Protein AF-A0A166TS32-F1 (afdb_monomer_lite)

pLDDT: mean 91.98, std 7.75, range [44.84, 98.06]

Foldseek 3Di:
DVVLVVCVVVVLLLCLLVVLLVCLQPDDLCCQQFADQDPVRDGDHHDPLSSQLSVQLNVLLLVLLCVALVVLLVPLVLAFPPFPCSPQQNVLSPVCCVVADDPDHGRPLQPQDDCVSCVRGDPRSSVSSNVRNVGSNVVCVQCSQVSSVHDGSVVSCVSVVVVD

Sequence (164 aa):
MQLAHLARKEGLLSVLPYVLYRCIQDYSATTLLNGILTPDGTVRRLAPEDQLACLEGYRCLVKVQADTALTWLYDADTLSDMCIQPNICNQLRHKLLKVNLISKPAVSGLEAWNARHADGLCAPCTQNALWDHDAGREALWEILPELIDLPSWSELEKEREESD

Structure (mmCIF, N/CA/C/O backbone):
data_AF-A0A166TS32-F1
#
_entry.id   AF-A0A166TS32-F1
#
loop_
_atom_site.group_PDB
_atom_site.id
_atom_site.type_symbol
_atom_site.label_atom_id
_atom_site.label_alt_id
_atom_site.label_comp_id
_atom_site.label_asym_id
_atom_site.label_entity_id
_atom_site.label_seq_id
_atom_site.pdbx_PDB_ins_code
_atom_site.Cartn_x
_atom_site.Cartn_y
_atom_site.Cartn_z
_atom_site.occupancy
_atom_site.B_iso_or_equiv
_atom_site.auth_seq_id
_atom_site.auth_comp_id
_atom_site.auth_asym_id
_atom_site.auth_atom_id
_atom_site.pdbx_PDB_model_num
ATOM 1 N N . MET A 1 1 ? -5.719 7.265 12.212 1.00 88.81 1 MET A N 1
ATOM 2 C CA . MET A 1 1 ? -6.289 6.760 13.490 1.00 88.81 1 MET A CA 1
ATOM 3 C C . MET A 1 1 ? -7.722 7.218 13.768 1.00 88.81 1 MET A C 1
ATOM 5 O O . MET A 1 1 ? -8.538 6.374 14.100 1.00 88.81 1 MET A O 1
ATOM 9 N N . GLN A 1 2 ? -8.080 8.506 13.639 1.00 90.69 2 GLN A N 1
ATOM 10 C CA . GLN A 1 2 ? -9.453 8.963 13.943 1.00 90.69 2 GLN A CA 1
ATOM 11 C C . GLN A 1 2 ? -10.536 8.283 13.089 1.00 90.69 2 GLN A C 1
ATOM 13 O O . GLN A 1 2 ? -11.579 7.920 13.622 1.00 90.69 2 GLN A O 1
ATOM 18 N N . LEU A 1 3 ? -10.279 8.080 11.794 1.00 93.69 3 LEU A N 1
ATOM 19 C CA . LEU A 1 3 ? -11.213 7.375 10.913 1.00 93.69 3 LEU A CA 1
ATOM 20 C C . LEU A 1 3 ? -11.435 5.918 11.342 1.00 93.69 3 LEU A C 1
ATOM 22 O O . LEU A 1 3 ? -12.560 5.452 11.259 1.00 93.69 3 LEU A O 1
ATOM 26 N N . ALA A 1 4 ? -10.410 5.234 11.869 1.00 95.12 4 ALA A N 1
ATOM 27 C CA . ALA A 1 4 ? -10.541 3.852 12.344 1.00 95.12 4 ALA A CA 1
ATOM 28 C C . ALA A 1 4 ? -11.489 3.780 13.549 1.00 95.12 4 ALA A C 1
ATOM 30 O O . ALA A 1 4 ? -12.389 2.949 13.596 1.00 95.12 4 ALA A O 1
ATOM 31 N N . HIS A 1 5 ? -11.351 4.727 14.483 1.00 92.75 5 HIS A N 1
ATOM 32 C CA . HIS A 1 5 ? -12.277 4.847 15.607 1.00 92.75 5 HIS A CA 1
ATOM 33 C C . HIS A 1 5 ? -13.710 5.108 15.174 1.00 92.75 5 HIS A C 1
ATOM 35 O O . HIS A 1 5 ? -14.625 4.506 15.726 1.00 92.75 5 HIS A O 1
ATOM 41 N N . LEU A 1 6 ? -13.902 6.031 14.230 1.00 93.94 6 LEU A N 1
ATOM 42 C CA . LEU A 1 6 ? -15.233 6.355 13.740 1.00 93.94 6 LEU A CA 1
ATOM 43 C C . LEU A 1 6 ? -15.851 5.140 13.043 1.00 93.94 6 LEU A C 1
ATOM 45 O O . LEU A 1 6 ? -16.970 4.776 13.366 1.00 93.94 6 LEU A O 1
ATOM 49 N N . ALA A 1 7 ? -15.092 4.467 12.180 1.00 94.56 7 ALA A N 1
ATOM 50 C CA . ALA A 1 7 ? -15.522 3.255 11.496 1.00 94.56 7 ALA A CA 1
ATOM 51 C C . ALA A 1 7 ? -15.983 2.166 12.478 1.00 94.56 7 ALA A C 1
ATOM 53 O O . ALA A 1 7 ? -17.102 1.678 12.370 1.00 94.56 7 ALA A O 1
ATOM 54 N N . ARG A 1 8 ? -15.179 1.858 13.506 1.00 93.44 8 ARG A N 1
ATOM 55 C CA . ARG A 1 8 ? -15.558 0.898 14.558 1.00 93.44 8 ARG A CA 1
ATOM 56 C C . ARG A 1 8 ? -16.798 1.339 15.339 1.00 93.44 8 ARG A C 1
ATOM 58 O O . ARG A 1 8 ? -17.661 0.520 15.623 1.00 93.44 8 ARG A O 1
ATOM 65 N N . LYS A 1 9 ? -16.884 2.622 15.701 1.00 93.31 9 LYS A N 1
ATOM 66 C CA . LYS A 1 9 ? -17.986 3.165 16.508 1.00 93.31 9 LYS A CA 1
ATOM 67 C C . LYS A 1 9 ? -19.321 3.156 15.763 1.00 93.31 9 LYS A C 1
ATOM 69 O O . LYS A 1 9 ? -20.345 2.901 16.383 1.00 93.31 9 LYS A O 1
ATOM 74 N N . GLU A 1 10 ? -19.295 3.470 14.475 1.00 93.31 10 GLU A N 1
ATOM 75 C CA . GLU A 1 10 ? -20.489 3.572 13.633 1.00 93.31 10 GLU A CA 1
ATOM 76 C C . GLU A 1 10 ? -20.819 2.250 12.918 1.00 93.31 10 GLU A C 1
ATOM 78 O O . GLU A 1 10 ? -21.767 2.206 12.145 1.00 93.31 10 GLU A O 1
ATOM 83 N N . GLY A 1 11 ? -20.047 1.180 13.151 1.00 91.31 11 GLY A N 1
ATOM 84 C CA . GLY A 1 11 ? -20.255 -0.110 12.486 1.00 91.31 11 GLY A CA 1
ATOM 85 C C . GLY A 1 11 ? -19.954 -0.092 10.985 1.00 91.31 11 GLY A C 1
ATOM 86 O O . GLY A 1 11 ? -20.503 -0.903 10.261 1.00 91.31 11 GLY A O 1
ATOM 87 N N . LEU A 1 12 ? -19.097 0.826 10.520 1.00 94.19 12 LEU A N 1
ATOM 88 C CA . LEU A 1 12 ? -18.634 0.921 9.130 1.00 94.19 12 LEU A CA 1
ATOM 89 C C . LEU A 1 12 ? -17.310 0.158 8.959 1.00 94.19 12 LEU A C 1
ATOM 91 O O . LEU A 1 12 ? -16.258 0.732 8.675 1.00 94.19 12 LEU A O 1
ATOM 95 N N . LEU A 1 13 ? -17.324 -1.140 9.219 1.00 94.69 13 LEU A N 1
ATOM 96 C CA . LEU A 1 13 ? -16.177 -2.035 9.137 1.00 94.69 13 LEU A CA 1
ATOM 97 C C . LEU A 1 13 ? -15.620 -2.162 7.712 1.00 94.69 13 LEU A C 1
ATOM 99 O O . LEU A 1 13 ? -14.407 -2.313 7.566 1.00 94.69 13 LEU A O 1
ATOM 103 N N . SER A 1 14 ? -16.436 -2.007 6.663 1.00 95.88 14 SER A N 1
ATOM 104 C CA . SER A 1 14 ? -15.985 -2.068 5.259 1.00 95.88 14 SER A CA 1
ATOM 105 C C . SER A 1 14 ? -14.948 -1.005 4.882 1.00 95.88 14 SER A C 1
ATOM 107 O O . SER A 1 14 ? -14.205 -1.186 3.921 1.00 95.88 14 SER A O 1
ATOM 109 N N . VAL A 1 15 ? -14.825 0.093 5.641 1.00 96.19 15 VAL A N 1
ATOM 110 C CA . VAL A 1 15 ? -13.774 1.099 5.394 1.00 96.19 15 VAL A CA 1
ATOM 111 C C . VAL A 1 15 ? -12.466 0.808 6.138 1.00 96.19 15 VAL A C 1
ATOM 113 O O . VAL A 1 15 ? -11.438 1.422 5.835 1.00 96.19 15 VAL A O 1
ATOM 116 N N . LEU A 1 16 ? -12.473 -0.113 7.108 1.00 96.81 16 LEU A N 1
ATOM 117 C CA . LEU A 1 16 ? -11.302 -0.411 7.934 1.00 96.81 16 LEU A CA 1
ATOM 118 C C . LEU A 1 16 ? -10.097 -0.921 7.142 1.00 96.81 16 LEU A C 1
ATOM 120 O O . LEU A 1 16 ? -9.010 -0.424 7.443 1.00 96.81 16 LEU A O 1
ATOM 124 N N . PRO A 1 17 ? -10.227 -1.804 6.127 1.00 97.75 17 PRO A N 1
ATOM 125 C CA . PRO A 1 17 ? -9.071 -2.292 5.378 1.00 97.75 17 PRO A CA 1
ATOM 126 C C . PRO A 1 17 ? -8.179 -1.160 4.857 1.00 97.75 17 PRO A C 1
ATOM 128 O O . PRO A 1 17 ? -6.984 -1.096 5.151 1.00 97.75 17 PRO A O 1
ATOM 131 N N . TYR A 1 18 ? -8.783 -0.183 4.179 1.00 97.31 18 TYR A N 1
ATOM 132 C CA . TYR A 1 18 ? -8.049 0.965 3.656 1.00 97.31 18 TYR A CA 1
ATOM 133 C C . TYR A 1 18 ? -7.568 1.917 4.759 1.00 97.31 18 TYR A C 1
ATOM 135 O O . TYR A 1 18 ? -6.448 2.423 4.712 1.00 97.31 18 TYR A O 1
ATOM 143 N N . VAL A 1 19 ? -8.383 2.171 5.786 1.00 97.38 19 VAL A N 1
ATOM 144 C CA . VAL A 1 19 ? -8.000 3.084 6.873 1.00 97.38 19 VAL A CA 1
ATOM 145 C C . VAL A 1 19 ? -6.813 2.544 7.678 1.00 97.38 19 VAL A C 1
ATOM 147 O O . VAL A 1 19 ? -5.924 3.318 8.052 1.00 97.38 19 VAL A O 1
ATOM 150 N N . LEU A 1 20 ? -6.779 1.240 7.948 1.00 97.81 20 LEU A N 1
ATOM 151 C CA . LEU A 1 20 ? -5.664 0.589 8.630 1.00 97.81 20 LEU A CA 1
ATOM 152 C C . LEU A 1 20 ? -4.436 0.512 7.720 1.00 97.81 20 LEU A C 1
ATOM 154 O O . LEU A 1 20 ? -3.348 0.844 8.184 1.00 97.81 20 LEU A O 1
ATOM 158 N N . TYR A 1 21 ? -4.603 0.236 6.420 1.00 97.94 21 TYR A N 1
ATOM 159 C CA . TYR A 1 21 ? -3.526 0.370 5.431 1.00 97.94 21 TYR A CA 1
ATOM 160 C C . TYR A 1 21 ? -2.852 1.750 5.501 1.00 97.94 21 TYR A C 1
ATOM 162 O O . TYR A 1 21 ? -1.633 1.837 5.653 1.00 97.94 21 TYR A O 1
ATOM 170 N N . ARG A 1 22 ? -3.631 2.842 5.511 1.00 97.06 22 ARG A N 1
ATOM 171 C CA . ARG A 1 22 ? -3.089 4.203 5.682 1.00 97.06 22 ARG A CA 1
ATOM 172 C C . ARG A 1 22 ? -2.369 4.380 7.018 1.00 97.06 22 ARG A C 1
ATOM 174 O O . ARG A 1 22 ? -1.323 5.017 7.074 1.00 97.06 22 ARG A O 1
ATOM 181 N N . CYS A 1 23 ? -2.889 3.800 8.101 1.00 96.56 23 CYS A N 1
ATOM 182 C CA . CYS A 1 23 ? -2.214 3.866 9.398 1.00 96.56 23 CYS A CA 1
ATOM 183 C C . CYS A 1 23 ? -0.843 3.171 9.371 1.00 96.56 23 CYS A C 1
ATOM 185 O O . CYS A 1 23 ? 0.099 3.693 9.963 1.00 96.56 23 CYS A O 1
ATOM 187 N N . ILE A 1 24 ? -0.721 2.044 8.666 1.00 96.25 24 ILE A N 1
ATOM 188 C CA . ILE A 1 24 ? 0.548 1.331 8.470 1.00 96.25 24 ILE A CA 1
ATOM 189 C C . ILE A 1 24 ? 1.552 2.188 7.684 1.00 96.25 24 ILE A C 1
ATOM 191 O O . ILE A 1 24 ? 2.740 2.186 7.998 1.00 96.25 24 ILE A O 1
ATOM 195 N N . GLN A 1 25 ? 1.088 2.932 6.677 1.00 94.19 25 GLN A N 1
ATOM 196 C CA . GLN A 1 25 ? 1.941 3.825 5.886 1.00 94.19 25 GLN A CA 1
ATOM 197 C C . GLN A 1 25 ? 2.415 5.050 6.676 1.00 94.19 25 GLN A C 1
ATOM 199 O O . GLN A 1 25 ? 3.583 5.432 6.597 1.00 94.19 25 GLN A O 1
ATOM 204 N N . ASP A 1 26 ? 1.501 5.674 7.419 1.00 93.69 26 ASP A N 1
ATOM 205 C CA . ASP A 1 26 ? 1.706 7.016 7.964 1.00 93.69 26 ASP A CA 1
ATOM 206 C C . ASP A 1 26 ? 2.339 7.008 9.369 1.00 93.69 26 ASP A C 1
ATOM 208 O O . ASP A 1 26 ? 2.873 8.028 9.817 1.00 93.69 26 ASP A O 1
ATOM 212 N N . TYR A 1 27 ? 2.294 5.881 10.092 1.00 94.06 27 TYR A N 1
ATOM 213 C CA . TYR A 1 27 ? 2.703 5.814 11.496 1.00 94.06 27 TYR A CA 1
ATOM 214 C C . TYR A 1 27 ? 3.763 4.747 11.779 1.00 94.06 27 TYR A C 1
ATOM 216 O O . TYR A 1 27 ? 3.719 3.624 11.292 1.00 94.06 27 TYR A O 1
ATOM 224 N N . SER A 1 28 ? 4.705 5.087 12.664 1.00 93.38 28 SER A N 1
ATOM 225 C CA . SER A 1 28 ? 5.664 4.117 13.206 1.00 93.38 28 SER A CA 1
ATOM 226 C C . SER A 1 28 ? 4.983 3.116 14.146 1.00 93.38 28 SER A C 1
ATOM 228 O O . SER A 1 28 ? 3.968 3.445 14.759 1.00 93.38 28 SER A O 1
ATOM 230 N N . ALA A 1 29 ? 5.595 1.948 14.371 1.00 93.81 29 ALA A N 1
ATOM 231 C CA . ALA A 1 29 ? 5.126 0.981 15.373 1.00 93.81 29 ALA A CA 1
ATOM 232 C C . ALA A 1 29 ? 4.932 1.618 16.763 1.00 93.81 29 ALA A C 1
ATOM 234 O O . ALA A 1 29 ? 3.916 1.404 17.420 1.00 93.81 29 ALA A O 1
ATOM 235 N N . THR A 1 30 ? 5.864 2.480 17.182 1.00 95.19 30 THR A N 1
ATOM 236 C CA . THR A 1 30 ? 5.764 3.233 18.439 1.00 95.19 30 THR A CA 1
ATOM 237 C C . THR A 1 30 ? 4.537 4.140 18.462 1.00 95.19 30 THR A C 1
ATOM 239 O O . THR A 1 30 ? 3.851 4.217 19.477 1.00 95.19 30 THR A O 1
ATOM 242 N N . THR A 1 31 ? 4.242 4.823 17.354 1.00 95.69 31 THR A N 1
ATOM 243 C CA . THR A 1 31 ? 3.062 5.687 17.230 1.00 95.69 31 THR A CA 1
ATOM 244 C C . THR A 1 31 ? 1.774 4.867 17.218 1.00 95.69 31 THR A C 1
ATOM 246 O O . THR A 1 31 ? 0.833 5.233 17.913 1.00 95.69 31 THR A O 1
ATOM 249 N N . LEU A 1 32 ? 1.737 3.744 16.492 1.00 95.69 32 LEU A N 1
ATOM 250 C CA . LEU A 1 32 ? 0.596 2.822 16.454 1.00 95.69 32 LEU A CA 1
ATOM 251 C C . LEU A 1 32 ? 0.234 2.312 17.858 1.00 95.69 32 LEU A C 1
ATOM 253 O O . LEU A 1 32 ? -0.940 2.325 18.228 1.00 95.69 32 LEU A O 1
ATOM 257 N N . LEU A 1 33 ? 1.242 1.948 18.659 1.00 94.94 33 LEU A N 1
ATOM 258 C CA . LEU A 1 33 ? 1.073 1.430 20.020 1.00 94.94 33 LEU A CA 1
ATOM 259 C C . LEU A 1 33 ? 0.736 2.518 21.049 1.00 94.94 33 LEU A C 1
ATOM 261 O O . LEU A 1 33 ? -0.190 2.366 21.848 1.00 94.94 33 LEU A O 1
ATOM 265 N N . ASN A 1 34 ? 1.477 3.628 21.043 1.00 95.06 34 ASN A N 1
ATOM 266 C CA . ASN A 1 34 ? 1.349 4.658 22.078 1.00 95.06 34 ASN A CA 1
ATOM 267 C C . ASN A 1 34 ? 0.237 5.672 21.788 1.00 95.06 34 ASN A C 1
ATOM 269 O O . ASN A 1 34 ? -0.268 6.302 22.723 1.00 95.06 34 ASN A O 1
ATOM 273 N N . GLY A 1 35 ? -0.170 5.793 20.525 1.00 94.25 35 GLY A N 1
ATOM 274 C CA . GLY A 1 35 ? -1.146 6.763 20.051 1.00 94.25 35 GLY A CA 1
ATOM 275 C C . GLY A 1 35 ? -0.550 8.128 19.728 1.00 94.25 35 GLY A C 1
ATOM 276 O O . GLY A 1 35 ? 0.665 8.335 19.720 1.00 94.25 35 GLY A O 1
ATOM 277 N N . ILE A 1 36 ? -1.446 9.073 19.455 1.00 93.75 36 ILE A N 1
ATOM 278 C CA . ILE A 1 36 ? -1.130 10.451 19.074 1.00 93.75 36 ILE A CA 1
ATOM 279 C C . ILE A 1 36 ? -1.771 11.394 20.092 1.00 93.75 36 ILE A C 1
ATOM 281 O O . ILE A 1 36 ? -2.953 11.251 20.410 1.00 93.75 36 ILE A O 1
ATOM 285 N N . LEU A 1 37 ? -0.993 12.356 20.596 1.00 93.81 37 LEU A N 1
ATOM 286 C CA . LEU A 1 37 ? -1.501 13.434 21.443 1.00 93.81 37 LEU A CA 1
ATOM 287 C C . LEU A 1 37 ? -2.357 14.381 20.596 1.00 93.81 37 LEU A C 1
ATOM 289 O O . LEU A 1 37 ? -1.880 14.926 19.599 1.00 93.81 37 LEU A O 1
ATOM 293 N N . THR A 1 38 ? -3.614 14.575 20.978 1.00 89.75 38 THR A N 1
ATOM 294 C CA . THR A 1 38 ? -4.536 15.478 20.287 1.00 89.75 38 THR A CA 1
ATOM 295 C C . THR A 1 38 ? -4.520 16.888 20.886 1.00 89.75 38 THR A C 1
ATOM 297 O O . THR A 1 38 ? -4.044 17.077 22.007 1.00 89.75 38 THR A O 1
ATOM 300 N N . PRO A 1 39 ? -5.033 17.908 20.163 1.00 92.38 39 PRO A N 1
ATOM 301 C CA . PRO A 1 39 ? -5.028 19.298 20.640 1.00 92.38 39 PRO A CA 1
ATOM 302 C C . PRO A 1 39 ? -5.774 19.530 21.962 1.00 92.38 39 PRO A C 1
ATOM 304 O O . PRO A 1 39 ? -5.491 20.495 22.662 1.00 92.38 39 PRO A O 1
ATOM 307 N N . ASP A 1 40 ? -6.710 18.645 22.311 1.00 92.88 40 ASP A N 1
ATOM 308 C CA . ASP A 1 40 ? -7.448 18.643 23.582 1.00 92.88 40 ASP A CA 1
ATOM 309 C C . ASP A 1 40 ? -6.650 18.039 24.759 1.00 92.88 40 ASP A C 1
ATOM 311 O O . ASP A 1 40 ? -7.168 17.932 25.868 1.00 92.88 40 ASP A O 1
ATOM 315 N N . GLY A 1 41 ? -5.396 17.636 24.532 1.00 92.38 41 GLY A N 1
ATOM 316 C CA . GLY A 1 41 ? -4.521 17.033 25.536 1.00 92.38 41 GLY A CA 1
ATOM 317 C C . GLY A 1 41 ? -4.770 15.543 25.784 1.00 92.38 41 GLY A C 1
ATOM 318 O O . GLY A 1 41 ? -4.094 14.953 26.627 1.00 92.38 41 GLY A O 1
ATOM 319 N N . THR A 1 42 ? -5.704 14.914 25.067 1.00 93.25 42 THR A N 1
ATOM 320 C CA . THR A 1 42 ? -5.957 13.471 25.182 1.00 93.25 42 THR A CA 1
ATOM 321 C C . THR A 1 42 ? -5.036 12.662 24.265 1.00 93.25 42 THR A C 1
ATOM 323 O O . THR A 1 42 ? -4.467 13.178 23.304 1.00 93.25 42 THR A O 1
ATOM 326 N N . VAL A 1 43 ? -4.832 11.377 24.572 1.00 93.81 43 VAL A N 1
ATOM 327 C CA . VAL A 1 43 ? -4.055 10.466 23.717 1.00 93.81 43 VAL A CA 1
ATOM 328 C C . VAL A 1 43 ? -5.016 9.544 22.990 1.00 93.81 43 VAL A C 1
ATOM 330 O O . VAL A 1 43 ? -5.768 8.801 23.618 1.00 93.81 43 VAL A O 1
ATOM 333 N N . ARG A 1 44 ? -4.969 9.572 21.658 1.00 91.75 44 ARG A N 1
ATOM 334 C CA . ARG A 1 44 ? -5.841 8.775 20.797 1.00 91.75 44 ARG A CA 1
ATOM 335 C C . ARG A 1 44 ? -5.072 7.569 20.256 1.00 91.75 44 ARG A C 1
ATOM 337 O O . ARG A 1 44 ? -4.022 7.745 19.640 1.00 91.75 44 ARG A O 1
ATOM 344 N N . ARG A 1 45 ? -5.571 6.358 20.511 1.00 94.88 45 ARG A N 1
ATOM 345 C CA . ARG A 1 45 ? -4.915 5.076 20.188 1.00 94.88 45 ARG A CA 1
ATOM 346 C C . ARG A 1 45 ? -5.869 4.186 19.426 1.00 94.88 45 ARG A C 1
ATOM 348 O O . ARG A 1 45 ? -6.994 4.064 19.877 1.00 94.88 45 ARG A O 1
ATOM 355 N N . LEU A 1 46 ? -5.399 3.517 18.376 1.00 95.50 46 LEU A N 1
ATOM 356 C CA . LEU A 1 46 ? -6.160 2.439 17.735 1.00 95.50 46 LEU A CA 1
ATOM 357 C C . LEU A 1 46 ? -6.643 1.409 18.770 1.00 95.50 46 LEU A C 1
ATOM 359 O O . LEU A 1 46 ? -6.013 1.235 19.817 1.00 95.50 46 LEU A O 1
ATOM 363 N N . ALA A 1 47 ? -7.754 0.735 18.467 1.00 94.56 47 ALA A N 1
ATOM 364 C CA . ALA A 1 47 ? -8.204 -0.394 19.271 1.00 94.56 47 ALA A CA 1
ATOM 365 C C . ALA A 1 47 ? -7.106 -1.483 19.303 1.00 94.56 47 ALA A C 1
ATOM 367 O O . ALA A 1 47 ? -6.359 -1.591 18.326 1.00 94.56 47 ALA A O 1
ATOM 368 N N . PRO A 1 48 ? -6.948 -2.256 20.393 1.00 95.25 48 PRO A N 1
ATOM 369 C CA . PRO A 1 48 ? -5.888 -3.264 20.497 1.00 95.25 48 PRO A CA 1
ATOM 370 C C . PRO A 1 48 ? -5.822 -4.236 19.307 1.00 95.25 48 PRO A C 1
ATOM 372 O O . PRO A 1 48 ? -4.736 -4.541 18.820 1.00 95.25 48 PRO A O 1
ATOM 375 N N . GLU A 1 49 ? -6.975 -4.665 18.802 1.00 95.25 49 GLU A N 1
ATOM 376 C CA . GLU A 1 49 ? -7.119 -5.497 17.608 1.00 95.25 49 GLU A CA 1
ATOM 377 C C . GLU A 1 49 ? -6.591 -4.799 16.345 1.00 95.25 49 GLU A C 1
ATOM 379 O O . GLU A 1 49 ? -5.820 -5.383 15.590 1.00 95.25 49 GLU A O 1
ATOM 384 N N . ASP A 1 50 ? -6.893 -3.511 16.164 1.00 96.69 50 ASP A N 1
ATOM 385 C CA . ASP A 1 50 ? -6.423 -2.715 15.027 1.00 96.69 50 ASP A CA 1
ATOM 386 C C . ASP A 1 50 ? -4.914 -2.420 15.123 1.00 96.69 50 ASP A C 1
ATOM 388 O O . ASP A 1 50 ? -4.230 -2.287 14.106 1.00 96.69 50 ASP A O 1
ATOM 392 N N . GLN A 1 51 ? -4.368 -2.308 16.342 1.00 97.00 51 GLN A N 1
ATOM 393 C CA . GLN A 1 51 ? -2.923 -2.190 16.559 1.00 97.00 51 GLN A CA 1
ATOM 394 C C . GLN A 1 51 ? -2.205 -3.461 16.108 1.00 97.00 51 GLN A C 1
ATOM 396 O O . GLN A 1 51 ? -1.208 -3.367 15.390 1.00 97.00 51 GLN A O 1
ATOM 401 N N . LEU A 1 52 ? -2.712 -4.628 16.515 1.00 95.88 52 LEU A N 1
ATOM 402 C CA . LEU A 1 52 ? -2.155 -5.921 16.129 1.00 95.88 52 LEU A CA 1
ATOM 403 C C . LEU A 1 52 ? -2.235 -6.117 14.610 1.00 95.88 52 LEU A C 1
ATOM 405 O O . LEU A 1 52 ? -1.200 -6.347 13.983 1.00 95.88 52 LEU A O 1
ATOM 409 N N . ALA A 1 53 ? -3.413 -5.881 14.027 1.00 96.56 53 ALA A N 1
ATOM 410 C CA . ALA A 1 53 ? -3.654 -5.888 12.585 1.00 96.56 53 ALA A CA 1
ATOM 411 C C . ALA A 1 53 ? -2.642 -5.025 11.816 1.00 96.56 53 ALA A C 1
ATOM 413 O O . ALA A 1 53 ? -2.064 -5.463 10.823 1.00 96.56 53 ALA A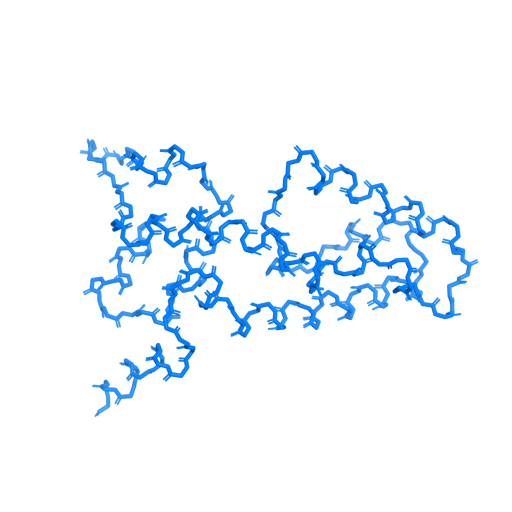 O 1
ATOM 414 N N . CYS A 1 54 ? -2.358 -3.806 12.291 1.00 97.31 54 CYS A N 1
ATOM 415 C CA . CYS A 1 54 ? -1.374 -2.936 11.644 1.00 97.31 54 CYS A CA 1
ATOM 416 C C . CYS A 1 54 ? 0.060 -3.485 11.737 1.00 97.31 54 CYS A C 1
ATOM 418 O O . CYS A 1 54 ? 0.826 -3.400 10.775 1.00 97.31 54 CYS A O 1
ATOM 420 N N . LEU A 1 55 ? 0.452 -4.016 12.898 1.00 95.12 55 LEU A N 1
ATOM 421 C CA . LEU A 1 55 ? 1.815 -4.499 13.133 1.00 95.12 55 LEU A CA 1
ATOM 422 C C . LEU A 1 55 ? 2.120 -5.783 12.357 1.00 95.12 55 LEU A C 1
ATOM 424 O O . LEU A 1 55 ? 3.200 -5.903 11.771 1.00 95.12 55 LEU A O 1
ATOM 428 N N . GLU A 1 56 ? 1.184 -6.729 12.339 1.00 93.88 56 GLU A N 1
ATOM 429 C CA . GLU A 1 56 ? 1.311 -7.964 11.561 1.00 93.88 56 GLU A CA 1
ATOM 430 C C . GLU A 1 56 ? 1.158 -7.677 10.067 1.00 93.88 56 GLU A C 1
ATOM 432 O O . GLU A 1 56 ? 2.015 -8.063 9.261 1.00 93.88 56 GLU A O 1
ATOM 437 N N . GLY A 1 57 ? 0.149 -6.875 9.725 1.00 95.75 57 GLY A N 1
ATOM 438 C CA . GLY A 1 57 ? -0.156 -6.469 8.364 1.00 95.75 57 GLY A CA 1
ATOM 439 C C . GLY A 1 57 ? 0.993 -5.763 7.663 1.00 95.75 57 GLY A C 1
ATOM 440 O O . GLY A 1 57 ? 1.226 -6.020 6.486 1.00 95.75 57 GLY A O 1
ATOM 441 N N . TYR A 1 58 ? 1.797 -4.958 8.366 1.00 95.62 58 TYR A N 1
ATOM 442 C CA . TYR A 1 58 ? 2.991 -4.336 7.781 1.00 95.62 58 TYR A CA 1
ATOM 443 C C . TYR A 1 58 ? 3.929 -5.362 7.126 1.00 95.62 58 TYR A C 1
ATOM 445 O O . TYR A 1 58 ? 4.395 -5.158 6.005 1.00 95.62 58 TYR A O 1
ATOM 453 N N . ARG A 1 59 ? 4.196 -6.490 7.798 1.00 92.44 59 ARG A N 1
ATOM 454 C CA . ARG A 1 59 ? 5.117 -7.519 7.284 1.00 92.44 59 ARG A CA 1
ATOM 455 C C . ARG A 1 59 ? 4.520 -8.228 6.074 1.00 92.44 59 ARG A C 1
ATOM 457 O O . ARG A 1 59 ? 5.234 -8.467 5.099 1.00 92.44 59 ARG A O 1
ATOM 464 N N . CYS A 1 60 ? 3.228 -8.535 6.138 1.00 95.00 60 CYS A N 1
ATOM 465 C CA . CYS A 1 60 ? 2.485 -9.155 5.048 1.00 95.00 60 CYS A CA 1
ATOM 466 C C . CYS A 1 60 ? 2.439 -8.235 3.824 1.00 95.00 60 CYS A C 1
ATOM 468 O O . CYS A 1 60 ? 2.832 -8.649 2.738 1.00 95.00 60 CYS A O 1
ATOM 470 N N . LEU A 1 61 ? 2.076 -6.965 4.008 1.00 95.75 61 LEU A N 1
ATOM 471 C CA . LEU A 1 61 ? 1.989 -5.963 2.946 1.00 95.75 61 LEU A CA 1
ATOM 472 C C . LEU A 1 61 ? 3.331 -5.723 2.262 1.00 95.75 61 LEU A C 1
ATOM 474 O O . LEU A 1 61 ? 3.376 -5.688 1.037 1.00 95.75 61 LEU A O 1
ATOM 478 N N . VAL A 1 62 ? 4.427 -5.606 3.023 1.00 93.00 62 VAL A N 1
ATOM 479 C CA . VAL A 1 62 ? 5.774 -5.428 2.453 1.00 93.00 62 VAL A CA 1
ATOM 480 C C . VAL A 1 62 ? 6.152 -6.586 1.531 1.00 93.00 62 VAL A C 1
ATOM 482 O O . VAL A 1 62 ? 6.761 -6.352 0.488 1.00 93.00 62 VAL A O 1
ATOM 485 N N . LYS A 1 63 ? 5.794 -7.817 1.907 1.00 92.69 63 LYS A N 1
ATOM 486 C CA . LYS A 1 63 ? 6.040 -9.001 1.084 1.00 92.69 63 LYS A CA 1
ATOM 487 C C . LYS A 1 63 ? 5.121 -9.016 -0.136 1.00 92.69 63 LYS A C 1
ATOM 489 O O . LYS A 1 63 ? 5.598 -9.058 -1.259 1.00 92.69 63 LYS A O 1
ATOM 494 N N . VAL A 1 64 ? 3.813 -8.948 0.085 1.00 95.75 64 VAL A N 1
ATOM 495 C CA . VAL A 1 64 ? 2.818 -9.168 -0.967 1.00 95.75 64 VAL A CA 1
ATOM 496 C C . VAL A 1 64 ? 2.867 -8.082 -2.031 1.00 95.75 64 VAL A C 1
ATOM 498 O O . VAL A 1 64 ? 2.778 -8.408 -3.205 1.00 95.75 64 VAL A O 1
ATOM 501 N N . GLN A 1 65 ? 3.099 -6.815 -1.674 1.00 94.75 65 GLN A N 1
ATOM 502 C CA . GLN A 1 65 ? 3.223 -5.763 -2.687 1.00 94.75 65 GLN A CA 1
ATOM 503 C C . GLN A 1 65 ? 4.394 -6.003 -3.654 1.00 94.75 65 GLN A C 1
ATOM 505 O O . GLN A 1 65 ? 4.327 -5.550 -4.790 1.00 94.75 65 GLN A O 1
ATOM 510 N N . ALA A 1 66 ? 5.466 -6.677 -3.212 1.00 92.81 66 ALA A N 1
ATOM 511 C CA . ALA A 1 66 ? 6.607 -7.013 -4.062 1.00 92.81 66 ALA A CA 1
ATOM 512 C C . ALA A 1 66 ? 6.247 -8.091 -5.093 1.00 92.81 66 ALA A C 1
ATOM 514 O O . ALA A 1 66 ? 6.782 -8.060 -6.197 1.00 92.81 66 ALA A O 1
ATOM 515 N N . ASP A 1 67 ? 5.319 -8.979 -4.725 1.00 93.50 67 ASP A N 1
ATOM 516 C CA . ASP A 1 67 ? 4.796 -10.073 -5.548 1.00 93.50 67 ASP A CA 1
ATOM 517 C C . ASP A 1 67 ? 3.543 -9.664 -6.359 1.00 93.50 67 ASP A C 1
ATOM 519 O O . ASP A 1 67 ? 3.066 -10.438 -7.192 1.00 93.50 67 ASP A O 1
ATOM 523 N N . THR A 1 68 ? 3.003 -8.454 -6.146 1.00 95.25 68 THR A N 1
ATOM 524 C CA . THR A 1 68 ? 1.835 -7.917 -6.869 1.00 95.25 68 THR A CA 1
ATOM 525 C C . THR A 1 68 ? 2.111 -6.554 -7.522 1.00 95.25 68 THR A C 1
ATOM 527 O O . THR A 1 68 ? 2.680 -6.480 -8.608 1.00 95.25 68 THR A O 1
ATOM 530 N N . ALA A 1 69 ? 1.714 -5.448 -6.886 1.00 94.44 69 ALA A N 1
ATOM 531 C CA . ALA A 1 69 ? 1.742 -4.093 -7.448 1.00 94.44 69 ALA A CA 1
ATOM 532 C C . ALA A 1 69 ? 3.147 -3.609 -7.842 1.00 94.44 69 ALA A C 1
ATOM 534 O O . ALA A 1 69 ? 3.302 -2.705 -8.663 1.00 94.44 69 ALA A O 1
ATOM 535 N N . LEU A 1 70 ? 4.187 -4.193 -7.248 1.00 93.00 70 LEU A N 1
ATOM 536 C CA . LEU A 1 70 ? 5.580 -3.856 -7.503 1.00 93.00 70 LEU A CA 1
ATOM 537 C C . LEU A 1 70 ? 6.340 -4.989 -8.201 1.00 93.00 70 LEU A C 1
ATOM 539 O O . LEU A 1 70 ? 7.550 -4.848 -8.357 1.00 93.00 70 LEU A O 1
ATOM 543 N N . THR A 1 71 ? 5.692 -6.058 -8.682 1.00 93.06 71 THR A N 1
ATOM 544 C CA . THR A 1 71 ? 6.373 -7.162 -9.400 1.00 93.06 71 THR A CA 1
ATOM 545 C C . THR A 1 71 ? 7.183 -6.646 -10.581 1.00 93.06 71 THR A C 1
ATOM 547 O O . THR A 1 71 ? 8.329 -7.052 -10.783 1.00 93.06 71 THR A O 1
ATOM 550 N N . TRP A 1 72 ? 6.663 -5.622 -11.266 1.00 92.44 72 TRP A N 1
ATOM 551 C CA . TRP A 1 72 ? 7.363 -4.909 -12.331 1.00 92.44 72 TRP A CA 1
ATOM 552 C C . TRP A 1 72 ? 8.684 -4.253 -11.893 1.00 92.44 72 TRP A C 1
ATOM 554 O O . TRP A 1 72 ? 9.425 -3.762 -12.735 1.00 92.44 72 TRP A O 1
ATOM 564 N N . LEU A 1 73 ? 9.050 -4.232 -10.610 1.00 90.88 73 LEU A N 1
ATOM 565 C CA . LEU A 1 73 ? 10.368 -3.820 -10.105 1.00 90.88 73 LEU A CA 1
ATOM 566 C C . LEU A 1 73 ? 11.261 -4.979 -9.676 1.00 90.88 73 LEU A C 1
ATOM 568 O O . LEU A 1 73 ? 12.482 -4.843 -9.767 1.00 90.88 73 LEU A O 1
ATOM 572 N N . TYR A 1 74 ? 10.670 -6.066 -9.186 1.00 87.31 74 TYR A N 1
ATOM 573 C CA . TYR A 1 74 ? 11.397 -7.190 -8.597 1.00 87.31 74 TYR A CA 1
ATOM 574 C C . TYR A 1 74 ? 11.760 -8.264 -9.623 1.00 87.31 74 TYR A C 1
ATOM 576 O O . TYR A 1 74 ? 12.829 -8.862 -9.506 1.00 87.31 74 TYR A O 1
ATOM 584 N N . ASP A 1 75 ? 10.911 -8.489 -10.625 1.00 87.31 75 ASP A N 1
ATOM 585 C CA . ASP A 1 75 ? 11.065 -9.601 -11.560 1.00 87.31 75 ASP A CA 1
ATOM 586 C C . ASP A 1 75 ? 11.682 -9.156 -12.896 1.00 87.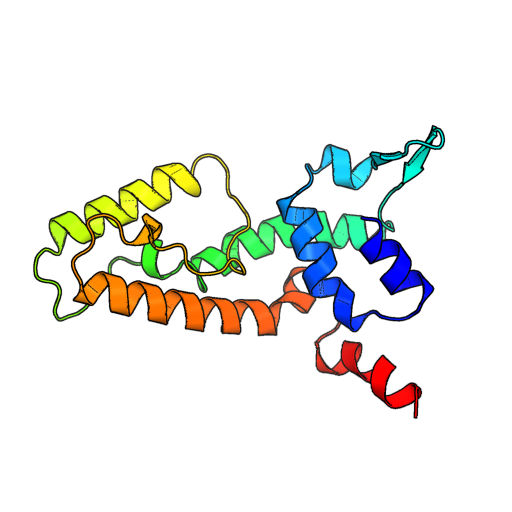31 75 ASP A C 1
ATOM 588 O O . ASP A 1 75 ? 11.087 -8.415 -13.677 1.00 87.31 75 ASP A O 1
ATOM 592 N N . ALA A 1 76 ? 12.896 -9.620 -13.188 1.00 79.00 76 ALA A N 1
ATOM 593 C CA . ALA A 1 76 ? 13.613 -9.269 -14.412 1.00 79.00 76 ALA A CA 1
ATOM 594 C C . ALA A 1 76 ? 12.832 -9.602 -15.699 1.00 79.00 76 ALA A C 1
ATOM 596 O O . ALA A 1 76 ? 13.031 -8.906 -16.701 1.00 79.00 76 ALA A O 1
ATOM 597 N N . ASP A 1 77 ? 11.922 -10.578 -15.649 1.00 85.50 77 ASP A N 1
ATOM 598 C CA . ASP A 1 77 ? 11.153 -11.061 -16.797 1.00 85.50 77 ASP A CA 1
ATOM 599 C C . ASP A 1 77 ? 9.954 -10.162 -17.144 1.00 85.50 77 ASP A C 1
ATOM 601 O O . ASP A 1 77 ? 9.363 -10.304 -18.209 1.00 85.50 77 ASP A O 1
ATOM 605 N N . THR A 1 78 ? 9.636 -9.153 -16.325 1.00 88.81 78 THR A N 1
ATOM 606 C CA . THR A 1 78 ? 8.538 -8.205 -16.606 1.00 88.81 78 THR A CA 1
ATOM 607 C C . THR A 1 78 ? 8.934 -7.063 -17.551 1.00 88.81 78 THR A C 1
ATOM 609 O O . THR A 1 78 ? 8.208 -6.075 -17.696 1.00 88.81 78 THR A O 1
ATOM 612 N N . LEU A 1 79 ? 10.122 -7.113 -18.165 1.00 91.56 79 LEU A N 1
ATOM 613 C CA . LEU A 1 79 ? 10.411 -6.192 -19.261 1.00 91.56 79 LEU A CA 1
ATOM 614 C C . LEU A 1 79 ? 9.480 -6.488 -20.438 1.00 91.56 79 LEU A C 1
ATOM 616 O O . LEU A 1 79 ? 9.093 -7.622 -20.683 1.00 91.56 79 LEU A O 1
ATOM 620 N N . SER A 1 80 ? 9.161 -5.455 -21.214 1.00 92.56 80 SER A N 1
ATOM 621 C CA . SER A 1 80 ? 8.453 -5.670 -22.473 1.00 92.56 80 SER A CA 1
ATOM 622 C C . SER A 1 80 ? 9.311 -6.481 -23.442 1.00 92.56 80 SER A C 1
ATOM 624 O O . SER A 1 80 ? 10.481 -6.150 -23.643 1.00 92.56 80 SER A O 1
ATOM 626 N N . ASP A 1 81 ? 8.710 -7.451 -24.133 1.00 93.00 81 ASP A N 1
ATOM 627 C CA . ASP A 1 81 ? 9.340 -8.161 -25.259 1.00 93.00 81 ASP A CA 1
ATOM 628 C C . ASP A 1 81 ? 9.804 -7.200 -26.369 1.00 93.00 81 ASP A C 1
ATOM 630 O O . ASP A 1 81 ? 10.720 -7.493 -27.136 1.00 93.00 81 ASP A O 1
ATOM 634 N N . MET A 1 82 ? 9.200 -6.009 -26.424 1.00 95.25 82 MET A N 1
ATOM 635 C CA . MET A 1 82 ? 9.543 -4.927 -27.347 1.00 95.25 82 MET A CA 1
ATOM 636 C C . MET A 1 82 ? 10.546 -3.927 -26.749 1.00 95.25 82 MET A C 1
ATOM 638 O O . MET A 1 82 ? 10.697 -2.812 -27.258 1.00 95.25 82 MET A O 1
ATOM 642 N N . CYS A 1 83 ? 11.222 -4.272 -25.648 1.00 95.75 83 CYS A N 1
ATOM 643 C CA . CYS A 1 83 ? 12.188 -3.393 -25.002 1.00 95.75 83 CYS A CA 1
ATOM 644 C C . CYS A 1 83 ? 13.365 -3.080 -25.933 1.00 95.75 83 CYS A C 1
ATOM 646 O O . CYS A 1 83 ? 14.154 -3.945 -26.307 1.00 95.75 83 CYS A O 1
ATOM 648 N N . ILE A 1 84 ? 13.541 -1.796 -26.240 1.00 95.75 84 ILE A N 1
ATOM 649 C CA . ILE A 1 84 ? 14.627 -1.325 -27.110 1.00 95.75 84 ILE A CA 1
ATOM 650 C C . ILE A 1 84 ? 15.970 -1.184 -26.380 1.00 95.75 84 ILE A C 1
ATOM 652 O O . ILE A 1 84 ? 17.011 -1.049 -27.019 1.00 95.75 84 ILE A O 1
ATOM 656 N N . GLN A 1 85 ? 15.962 -1.176 -25.041 1.00 95.06 85 GLN A N 1
ATOM 657 C CA . GLN A 1 85 ? 17.156 -0.994 -24.208 1.00 95.06 85 GLN A CA 1
ATOM 658 C C . GLN A 1 85 ? 17.086 -1.829 -22.908 1.00 95.06 85 GLN A C 1
ATOM 660 O O . GLN A 1 85 ? 17.031 -1.248 -21.816 1.00 95.06 85 GLN A O 1
ATOM 665 N N . PRO A 1 86 ? 17.116 -3.178 -22.982 1.00 93.88 86 PRO A N 1
ATOM 666 C CA . PRO A 1 86 ? 16.877 -4.046 -21.819 1.00 93.88 86 PRO A CA 1
ATOM 667 C C . PRO A 1 86 ? 17.832 -3.787 -20.650 1.00 93.88 86 PRO A C 1
ATOM 669 O O . PRO A 1 86 ? 17.406 -3.665 -19.502 1.00 93.88 86 PRO A O 1
ATOM 672 N N . ASN A 1 87 ? 19.121 -3.598 -20.947 1.00 93.31 87 ASN A N 1
ATOM 673 C CA . ASN A 1 87 ? 20.138 -3.327 -19.929 1.00 93.31 87 ASN A CA 1
ATOM 674 C C . ASN A 1 87 ? 19.877 -2.016 -19.171 1.00 93.31 87 ASN A C 1
ATOM 676 O O . ASN A 1 87 ? 20.022 -1.980 -17.952 1.00 93.31 87 ASN A O 1
ATOM 680 N N . ILE A 1 88 ? 19.476 -0.950 -19.874 1.00 94.19 88 ILE A N 1
ATOM 681 C CA . ILE A 1 88 ? 19.201 0.358 -19.258 1.00 94.19 88 ILE A CA 1
ATOM 682 C C . ILE A 1 88 ? 17.917 0.278 -18.429 1.00 94.19 88 ILE A C 1
ATOM 684 O O . ILE A 1 88 ? 17.913 0.690 -17.271 1.00 94.19 88 ILE A O 1
ATOM 688 N N . CYS A 1 89 ? 16.853 -0.314 -18.982 1.00 94.94 89 CYS A N 1
ATOM 689 C CA . CYS A 1 89 ? 15.579 -0.455 -18.278 1.00 94.94 89 CYS A CA 1
ATOM 690 C C . CYS A 1 89 ? 15.738 -1.273 -16.986 1.00 94.94 89 CYS A C 1
ATOM 692 O O . CYS A 1 89 ? 15.300 -0.825 -15.929 1.00 94.94 89 CYS A O 1
ATOM 694 N N . ASN A 1 90 ? 16.439 -2.412 -17.026 1.00 92.81 90 ASN A N 1
ATOM 695 C CA . ASN A 1 90 ? 16.693 -3.213 -15.824 1.00 92.81 90 ASN A CA 1
ATOM 696 C C . ASN A 1 90 ? 17.573 -2.488 -14.799 1.00 92.81 90 ASN A C 1
ATOM 698 O O . ASN A 1 90 ? 17.306 -2.556 -13.600 1.00 92.81 90 ASN A O 1
ATOM 702 N N . GLN A 1 91 ? 18.594 -1.744 -15.234 1.00 91.75 91 GLN A N 1
ATOM 703 C CA . GLN A 1 91 ? 19.399 -0.933 -14.315 1.00 91.75 91 GLN A CA 1
ATOM 704 C C . GLN A 1 91 ? 18.564 0.138 -13.604 1.00 91.75 91 GLN A C 1
ATOM 706 O O . GLN A 1 91 ? 18.747 0.357 -12.404 1.00 91.75 91 GLN A O 1
ATOM 711 N N . LEU A 1 92 ? 17.640 0.788 -14.314 1.00 91.38 92 LEU A N 1
ATOM 712 C CA . LEU A 1 92 ? 16.752 1.796 -13.737 1.00 91.38 92 LEU A CA 1
ATOM 713 C C . LEU A 1 92 ? 15.743 1.185 -12.761 1.00 91.38 92 LEU A C 1
ATOM 715 O O . LEU A 1 92 ? 15.596 1.706 -11.655 1.00 91.38 92 LEU A O 1
ATOM 719 N N . ARG A 1 93 ? 15.135 0.042 -13.106 1.00 91.56 93 ARG A N 1
ATOM 720 C CA . ARG A 1 93 ? 14.260 -0.722 -12.197 1.00 91.56 93 ARG A CA 1
ATOM 721 C C . ARG A 1 93 ? 14.992 -1.103 -10.909 1.00 91.56 93 ARG A C 1
ATOM 723 O O . ARG A 1 93 ? 14.540 -0.768 -9.816 1.00 91.56 93 ARG A O 1
ATOM 730 N N . HIS A 1 94 ? 16.195 -1.673 -11.020 1.00 87.25 94 HIS A N 1
ATOM 731 C CA . HIS A 1 94 ? 17.037 -1.992 -9.862 1.00 87.25 94 HIS A CA 1
ATOM 732 C C . HIS A 1 94 ? 17.424 -0.761 -9.036 1.00 87.25 94 HIS A C 1
ATOM 734 O O . HIS A 1 94 ? 17.537 -0.840 -7.810 1.00 87.25 94 HIS A O 1
ATOM 740 N N . LYS A 1 95 ? 17.661 0.385 -9.683 1.00 87.75 95 LYS A N 1
ATOM 741 C CA . LYS A 1 95 ? 17.940 1.640 -8.981 1.00 87.75 95 LYS A CA 1
ATOM 742 C C . LYS A 1 95 ? 16.718 2.096 -8.184 1.00 87.75 95 LYS A C 1
ATOM 744 O O . LYS A 1 95 ? 16.883 2.459 -7.021 1.00 87.75 95 LYS A O 1
ATOM 749 N N . LEU A 1 96 ? 15.520 2.039 -8.769 1.00 85.44 96 LEU A N 1
ATOM 750 C CA . LEU A 1 96 ? 14.279 2.401 -8.083 1.00 85.44 96 LEU A CA 1
ATOM 751 C C . LEU A 1 96 ? 14.029 1.489 -6.875 1.00 85.44 96 LEU A C 1
ATOM 753 O O . LEU A 1 96 ? 13.780 1.984 -5.776 1.00 85.44 96 LEU A O 1
ATOM 757 N N . LEU A 1 97 ? 14.218 0.179 -7.054 1.00 85.06 97 LEU A N 1
ATOM 758 C CA . LEU A 1 97 ? 14.136 -0.824 -5.992 1.00 85.06 97 LEU A CA 1
ATOM 759 C C . LEU A 1 97 ? 15.070 -0.493 -4.815 1.00 85.06 97 LEU A C 1
ATOM 761 O O . LEU A 1 97 ? 14.648 -0.444 -3.658 1.00 85.06 97 LEU A O 1
ATOM 765 N N . LYS A 1 98 ? 16.346 -0.202 -5.106 1.00 82.88 98 LYS A N 1
ATOM 766 C CA . LYS A 1 98 ? 17.352 0.141 -4.087 1.00 82.88 98 LYS A CA 1
ATOM 767 C C . LYS A 1 98 ? 17.004 1.409 -3.311 1.00 82.88 98 LYS A C 1
ATOM 769 O O . LYS A 1 98 ? 17.151 1.424 -2.089 1.00 82.88 98 LYS A O 1
ATOM 774 N N . VAL A 1 99 ? 16.572 2.461 -4.006 1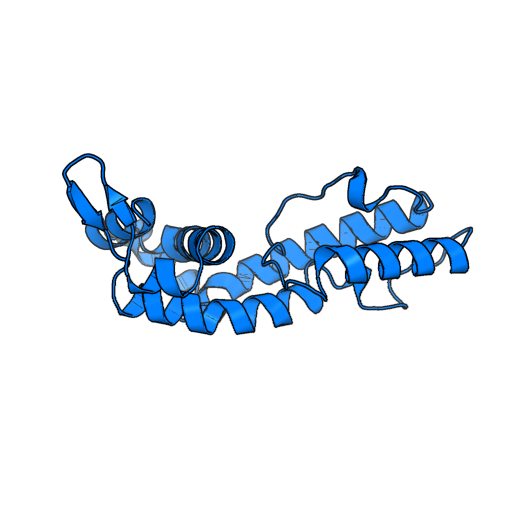.00 77.81 99 VAL A N 1
ATOM 775 C CA . VAL A 1 99 ? 16.288 3.763 -3.382 1.00 77.81 99 VAL A CA 1
ATOM 776 C C . VAL A 1 99 ? 15.026 3.701 -2.523 1.00 77.81 99 VAL A C 1
ATOM 778 O O . VAL A 1 99 ? 15.042 4.210 -1.404 1.00 77.81 99 VAL A O 1
ATOM 781 N N . ASN A 1 100 ? 13.967 3.053 -3.012 1.00 70.50 100 ASN A N 1
ATOM 782 C CA . ASN A 1 100 ? 12.644 3.174 -2.403 1.00 70.50 100 ASN A CA 1
ATOM 783 C C . ASN A 1 100 ? 12.258 2.010 -1.485 1.00 70.50 100 ASN A C 1
ATOM 785 O O . ASN A 1 100 ? 11.451 2.218 -0.587 1.00 70.50 100 ASN A O 1
ATOM 789 N N . LEU A 1 101 ? 12.793 0.801 -1.696 1.00 72.19 101 LEU A N 1
ATOM 790 C CA . LEU A 1 101 ? 12.171 -0.411 -1.139 1.00 72.19 101 LEU A CA 1
ATOM 791 C C . LEU A 1 101 ? 13.114 -1.288 -0.307 1.00 72.19 101 LEU A C 1
ATOM 793 O O . LEU A 1 101 ? 12.652 -1.984 0.592 1.00 72.19 101 LEU A O 1
ATOM 797 N N . ILE A 1 102 ? 14.430 -1.237 -0.538 1.00 73.38 102 ILE A N 1
ATOM 798 C CA . ILE A 1 102 ? 15.387 -2.082 0.207 1.00 73.38 102 ILE A CA 1
ATOM 799 C C . ILE A 1 102 ? 15.764 -1.467 1.561 1.00 73.38 102 ILE A C 1
ATOM 801 O O . ILE A 1 102 ? 15.788 -2.153 2.579 1.00 73.38 102 ILE A O 1
ATOM 805 N N . SER A 1 103 ? 16.076 -0.171 1.591 1.00 66.62 103 SER A N 1
ATOM 806 C CA . SER A 1 103 ? 16.638 0.476 2.791 1.00 66.62 103 SER A CA 1
ATOM 807 C C . SER A 1 103 ? 15.587 0.771 3.864 1.00 66.62 103 SER A C 1
ATOM 809 O O . SER A 1 103 ? 15.891 0.796 5.055 1.00 66.62 103 SER A O 1
ATOM 811 N N . LYS A 1 104 ? 14.359 1.059 3.427 1.00 70.69 104 LYS A N 1
ATOM 812 C CA . LYS A 1 104 ? 13.196 1.377 4.257 1.00 70.69 104 LYS A CA 1
ATOM 813 C C . LYS A 1 104 ? 11.975 0.830 3.524 1.00 70.69 104 LYS A C 1
ATOM 815 O O . LYS A 1 104 ? 11.480 1.533 2.648 1.00 70.69 104 LYS A O 1
ATOM 820 N N . PRO A 1 105 ? 11.536 -0.407 3.811 1.00 76.38 105 PRO A N 1
ATOM 821 C CA . PRO A 1 105 ? 10.397 -0.995 3.122 1.00 76.38 105 PRO A CA 1
ATOM 822 C C . PRO A 1 105 ? 9.161 -0.134 3.378 1.00 76.38 105 PRO A C 1
ATOM 824 O O . PRO A 1 105 ? 8.596 -0.129 4.474 1.00 76.38 105 PRO A O 1
ATOM 827 N N . ALA A 1 106 ? 8.803 0.668 2.383 1.00 85.06 106 ALA A N 1
ATOM 828 C CA . ALA A 1 106 ? 7.594 1.461 2.402 1.00 85.06 106 ALA A CA 1
ATOM 829 C C . ALA A 1 106 ? 6.438 0.570 1.963 1.00 85.06 106 ALA A C 1
ATOM 831 O O . ALA A 1 106 ? 6.581 -0.213 1.027 1.00 85.06 106 ALA A O 1
ATOM 832 N N . VAL A 1 107 ? 5.296 0.696 2.627 1.00 92.19 107 VAL A N 1
ATOM 833 C CA . VAL A 1 107 ? 4.045 0.135 2.124 1.00 92.19 107 VAL A CA 1
ATOM 834 C C . VAL A 1 107 ? 3.495 1.131 1.105 1.00 92.19 107 VAL A C 1
ATOM 836 O O . VAL A 1 107 ? 3.195 2.269 1.452 1.00 92.19 107 VAL A O 1
ATOM 839 N N . SER A 1 108 ? 3.427 0.739 -0.163 1.00 92.50 108 SER A N 1
ATOM 840 C CA . SER A 1 108 ? 2.985 1.611 -1.261 1.00 92.50 108 SER A CA 1
ATOM 841 C C . SER A 1 108 ? 2.249 0.873 -2.377 1.00 92.50 108 SER A C 1
ATOM 843 O O . SER A 1 108 ? 1.944 1.480 -3.396 1.00 92.50 108 SER A O 1
ATOM 845 N N . GLY A 1 109 ? 1.967 -0.424 -2.219 1.00 93.56 109 GLY A N 1
ATOM 846 C CA . GLY A 1 109 ? 1.324 -1.221 -3.268 1.00 93.56 109 GLY A CA 1
ATOM 847 C C . GLY A 1 109 ? -0.089 -0.774 -3.676 1.00 93.56 109 GLY A C 1
ATOM 848 O O . GLY A 1 109 ? -0.561 -1.196 -4.723 1.00 93.56 109 GLY A O 1
ATOM 849 N N . LEU A 1 110 ? -0.764 0.074 -2.888 1.00 96.75 110 LEU A N 1
ATOM 850 C CA . LEU A 1 110 ? -2.066 0.652 -3.252 1.00 96.75 110 LEU A CA 1
ATOM 851 C C . LEU A 1 110 ? -1.976 2.091 -3.767 1.00 96.75 110 LEU A C 1
ATOM 853 O O . LEU A 1 110 ? -2.999 2.688 -4.097 1.00 96.75 110 LEU A O 1
ATOM 857 N N . GLU A 1 111 ? -0.777 2.667 -3.835 1.00 94.38 111 GLU A N 1
ATOM 858 C CA . GLU A 1 111 ? -0.613 4.021 -4.349 1.00 94.38 111 GLU A CA 1
ATOM 859 C C . GLU A 1 111 ? -0.900 4.073 -5.854 1.00 94.38 111 GLU A C 1
ATOM 861 O O . GLU A 1 111 ? -0.750 3.095 -6.588 1.00 94.38 111 GLU A O 1
ATOM 866 N N . ALA A 1 112 ? -1.329 5.239 -6.333 1.00 94.19 112 ALA A N 1
ATOM 867 C CA . ALA A 1 112 ? -1.496 5.460 -7.762 1.00 94.19 112 ALA A CA 1
ATOM 868 C C . ALA A 1 112 ? -0.135 5.441 -8.477 1.00 94.19 112 ALA A C 1
ATOM 870 O O . ALA A 1 112 ? 0.897 5.803 -7.901 1.00 94.19 112 ALA A O 1
ATOM 871 N N . TRP A 1 113 ? -0.137 5.073 -9.762 1.00 93.75 113 TRP A N 1
ATOM 872 C CA . TRP A 1 113 ? 1.077 5.115 -10.571 1.00 93.75 113 TRP A CA 1
ATOM 873 C C . TRP A 1 113 ? 1.686 6.522 -10.580 1.00 93.75 113 TRP A C 1
ATOM 875 O O . TRP A 1 113 ? 1.033 7.510 -10.922 1.00 93.75 113 TRP A O 1
ATOM 885 N N . ASN A 1 114 ? 2.973 6.609 -10.251 1.00 90.06 114 ASN A N 1
ATOM 886 C CA . ASN A 1 114 ? 3.734 7.843 -10.355 1.00 90.06 114 ASN A CA 1
ATOM 887 C C . ASN A 1 114 ? 4.542 7.825 -11.650 1.00 90.06 114 ASN A C 1
ATOM 889 O O . ASN A 1 114 ? 5.429 6.993 -11.808 1.00 90.06 114 ASN A O 1
ATOM 893 N N . ALA A 1 115 ? 4.307 8.785 -12.547 1.00 88.44 115 ALA A N 1
ATOM 894 C CA . ALA A 1 115 ? 5.041 8.882 -13.809 1.00 88.44 115 ALA A CA 1
ATOM 895 C C . ALA A 1 115 ? 6.572 8.920 -13.626 1.00 88.44 115 ALA A C 1
ATOM 897 O O . ALA A 1 115 ? 7.292 8.423 -14.484 1.00 88.44 115 ALA A O 1
ATOM 898 N N . ARG A 1 116 ? 7.074 9.408 -12.481 1.00 87.12 116 ARG A N 1
ATOM 899 C CA . ARG A 1 116 ? 8.512 9.394 -12.157 1.00 87.12 116 ARG A CA 1
ATOM 900 C C . ARG A 1 116 ? 9.097 7.985 -12.032 1.00 87.12 116 ARG A C 1
ATOM 902 O O . ARG A 1 116 ? 10.299 7.806 -12.182 1.00 87.12 116 ARG A O 1
ATOM 909 N N . HIS A 1 117 ? 8.272 6.973 -11.765 1.00 84.38 117 HIS A N 1
ATOM 910 C CA . HIS A 1 117 ? 8.687 5.568 -11.788 1.00 84.38 117 HIS A CA 1
ATOM 911 C C . HIS A 1 117 ? 9.116 5.111 -13.190 1.00 84.38 117 HIS A C 1
ATOM 913 O O . HIS A 1 117 ? 9.913 4.184 -13.314 1.00 84.38 117 HIS A O 1
ATOM 919 N N . ALA A 1 118 ? 8.624 5.786 -14.233 1.00 85.81 118 ALA A N 1
ATOM 920 C CA . ALA A 1 118 ? 8.976 5.530 -15.621 1.00 85.81 118 ALA A CA 1
ATOM 921 C C . ALA A 1 118 ? 10.187 6.335 -16.114 1.00 85.81 118 ALA A C 1
ATOM 923 O O . ALA A 1 118 ? 10.580 6.157 -17.268 1.00 85.81 118 ALA A O 1
ATOM 924 N N . ASP A 1 119 ? 10.769 7.218 -15.294 1.00 89.50 119 ASP A N 1
ATOM 925 C CA . ASP A 1 119 ? 11.837 8.117 -15.733 1.00 89.50 119 ASP A CA 1
ATOM 926 C C . ASP A 1 119 ? 13.037 7.318 -16.270 1.00 89.50 119 ASP A C 1
ATOM 928 O O . ASP A 1 119 ? 13.741 6.612 -15.545 1.00 89.50 119 ASP A O 1
ATOM 932 N N . GLY A 1 120 ? 13.269 7.443 -17.579 1.00 88.75 120 GLY A N 1
ATOM 933 C CA . GLY A 1 120 ? 14.346 6.767 -18.301 1.00 88.75 120 GLY A CA 1
ATOM 934 C C . GLY A 1 120 ? 14.028 5.346 -18.780 1.00 88.75 120 GLY A C 1
ATOM 935 O O . GLY A 1 120 ? 14.838 4.781 -19.518 1.00 88.75 120 GLY A O 1
ATOM 936 N N . LEU A 1 121 ? 12.879 4.764 -18.418 1.00 93.88 121 LEU A N 1
ATOM 937 C CA . LEU A 1 121 ? 12.407 3.541 -19.068 1.00 93.88 121 LEU A CA 1
ATOM 938 C C . LEU A 1 121 ? 12.042 3.842 -20.525 1.00 93.88 121 LEU A C 1
ATOM 940 O O . LEU A 1 121 ? 11.566 4.926 -20.863 1.00 93.88 121 LEU A O 1
ATO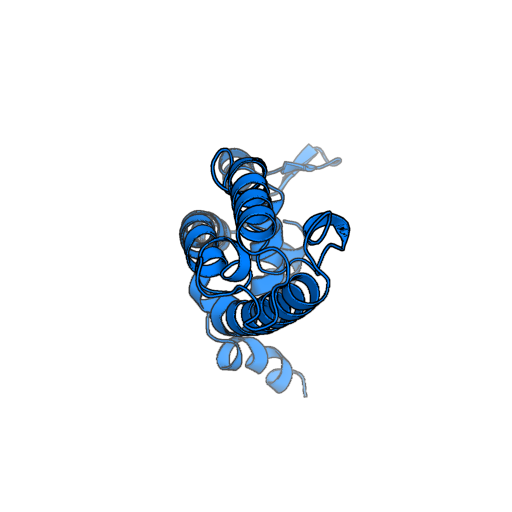M 944 N N . CYS A 1 122 ? 12.255 2.866 -21.406 1.00 96.19 122 CYS A N 1
ATOM 945 C CA . CYS A 1 122 ? 11.725 2.969 -22.760 1.00 96.19 122 CYS A CA 1
ATOM 946 C C . CYS A 1 122 ? 10.194 2.831 -22.754 1.00 96.19 122 CYS A C 1
ATOM 948 O O . CYS A 1 122 ? 9.641 2.135 -21.901 1.00 96.19 122 CYS A O 1
ATOM 950 N N . ALA A 1 123 ? 9.519 3.438 -23.736 1.00 96.06 123 ALA A N 1
ATOM 951 C CA . ALA A 1 123 ? 8.056 3.495 -23.777 1.00 96.06 123 ALA A CA 1
ATOM 952 C C . ALA A 1 123 ? 7.355 2.120 -23.659 1.00 96.06 123 ALA A C 1
ATOM 954 O O . ALA A 1 123 ? 6.408 2.030 -22.877 1.00 96.06 123 ALA A O 1
ATOM 955 N N . PRO A 1 124 ? 7.816 1.034 -24.321 1.00 96.81 124 PRO A N 1
ATOM 956 C CA . PRO A 1 124 ? 7.230 -0.293 -24.116 1.00 96.81 124 PRO A CA 1
ATOM 957 C C . PRO A 1 124 ? 7.323 -0.786 -22.664 1.00 96.81 124 PRO A C 1
ATOM 959 O O . PRO A 1 124 ? 6.346 -1.288 -22.118 1.00 96.81 124 PRO A O 1
ATOM 962 N N . CYS A 1 125 ? 8.469 -0.596 -22.000 1.00 96.00 125 CYS A N 1
ATOM 963 C CA . CYS A 1 125 ? 8.632 -0.987 -20.597 1.00 96.00 125 CYS A CA 1
ATOM 964 C C . CYS A 1 125 ? 7.827 -0.104 -19.645 1.00 96.00 125 CYS A C 1
ATOM 966 O O . CYS A 1 125 ? 7.335 -0.608 -18.645 1.00 96.00 125 CYS A O 1
ATOM 968 N N . THR A 1 126 ? 7.673 1.188 -19.944 1.00 95.88 126 THR A N 1
ATOM 969 C CA . THR A 1 126 ? 6.779 2.074 -19.189 1.00 95.88 126 THR A CA 1
ATOM 970 C C . THR A 1 126 ? 5.339 1.576 -19.243 1.00 95.88 126 THR A C 1
ATOM 972 O O . THR A 1 126 ? 4.672 1.539 -18.214 1.00 95.88 126 THR A O 1
ATOM 975 N N . GLN A 1 127 ? 4.869 1.182 -20.429 1.00 95.81 127 GLN A N 1
ATOM 976 C CA . GLN A 1 127 ? 3.503 0.706 -20.609 1.00 95.81 127 GLN A CA 1
ATOM 977 C C . GLN A 1 127 ? 3.259 -0.626 -19.892 1.00 95.81 127 GLN A C 1
ATOM 979 O O . GLN A 1 127 ? 2.241 -0.759 -19.216 1.00 95.81 127 GLN A O 1
ATOM 984 N N . ASN A 1 128 ? 4.190 -1.580 -20.004 1.00 95.50 128 ASN A N 1
ATOM 985 C CA . ASN A 1 128 ? 4.105 -2.845 -19.270 1.00 95.50 128 ASN A CA 1
ATOM 986 C C . ASN A 1 128 ? 4.129 -2.612 -17.758 1.00 95.50 128 ASN A C 1
ATOM 988 O O . ASN A 1 128 ? 3.248 -3.090 -17.062 1.00 95.50 128 ASN A O 1
ATOM 992 N N . ALA A 1 129 ? 5.067 -1.801 -17.262 1.00 95.12 129 ALA A N 1
ATOM 993 C CA . ALA A 1 129 ? 5.170 -1.504 -15.838 1.00 95.12 129 ALA A CA 1
ATOM 994 C C . ALA A 1 129 ? 3.900 -0.856 -15.265 1.00 95.12 129 ALA A C 1
ATOM 996 O O . ALA A 1 129 ? 3.490 -1.196 -14.160 1.00 95.12 129 ALA A O 1
ATOM 997 N N . LEU A 1 130 ? 3.270 0.057 -16.015 1.00 96.06 130 LEU A N 1
ATOM 998 C CA . LEU A 1 130 ? 1.987 0.646 -15.634 1.00 96.06 130 LEU A CA 1
ATOM 999 C C . LEU A 1 130 ? 0.886 -0.419 -15.556 1.00 96.06 130 LEU A C 1
ATOM 1001 O O . LEU A 1 130 ? 0.146 -0.453 -14.576 1.00 96.06 130 LEU A O 1
ATOM 1005 N N . TRP A 1 131 ? 0.790 -1.283 -16.570 1.00 95.81 131 TRP A N 1
ATOM 1006 C CA . TRP A 1 131 ? -0.219 -2.339 -16.602 1.00 95.81 131 TRP A CA 1
ATOM 1007 C C . TRP A 1 131 ? -0.032 -3.329 -15.448 1.00 95.81 131 TRP A C 1
ATOM 1009 O O . TRP A 1 131 ? -0.975 -3.563 -14.694 1.00 95.81 131 TRP A O 1
ATOM 1019 N N . ASP A 1 132 ? 1.186 -3.832 -15.254 1.00 95.44 132 ASP A N 1
ATOM 1020 C CA . ASP A 1 132 ? 1.529 -4.746 -14.163 1.00 95.44 132 ASP A CA 1
ATOM 1021 C C . ASP A 1 132 ? 1.238 -4.119 -12.794 1.00 95.44 132 ASP A C 1
ATOM 1023 O O . ASP A 1 132 ? 0.702 -4.774 -11.903 1.00 95.44 132 ASP A O 1
ATOM 1027 N N . HIS A 1 133 ? 1.557 -2.833 -12.622 1.00 96.62 133 HIS A N 1
ATOM 1028 C CA . HIS A 1 133 ? 1.287 -2.114 -11.383 1.00 96.62 133 HIS A CA 1
ATOM 1029 C C . HIS A 1 133 ? -0.210 -1.963 -11.108 1.00 96.62 133 HIS A C 1
ATOM 1031 O O . HIS A 1 133 ? -0.646 -2.190 -9.982 1.00 96.62 133 HIS A O 1
ATOM 1037 N N . ASP A 1 134 ? -1.004 -1.572 -12.106 1.00 97.19 134 ASP A N 1
ATOM 1038 C CA . ASP A 1 134 ? -2.450 -1.411 -11.937 1.00 97.19 134 ASP A CA 1
ATOM 1039 C C . ASP A 1 134 ? -3.135 -2.758 -11.665 1.00 97.19 134 ASP A C 1
ATOM 1041 O O . ASP A 1 134 ? -3.916 -2.855 -10.718 1.00 97.19 134 ASP A O 1
ATOM 1045 N N . ALA A 1 135 ? -2.766 -3.812 -12.401 1.00 97.19 135 ALA A N 1
ATOM 1046 C CA . ALA A 1 135 ? -3.266 -5.166 -12.164 1.00 97.19 135 ALA A CA 1
ATOM 1047 C C . ALA A 1 135 ? -2.850 -5.694 -10.780 1.00 97.19 135 ALA A C 1
ATOM 1049 O O . ALA A 1 135 ? -3.658 -6.257 -10.042 1.00 97.19 135 ALA A O 1
ATOM 1050 N N . GLY A 1 136 ? -1.594 -5.472 -10.386 1.00 97.31 136 GLY A N 1
ATOM 1051 C CA . GLY A 1 136 ? -1.097 -5.856 -9.071 1.00 97.31 136 GLY A CA 1
ATOM 1052 C C . GLY A 1 136 ? -1.733 -5.055 -7.931 1.00 97.31 136 GLY A C 1
ATOM 1053 O O . GLY A 1 136 ? -1.925 -5.600 -6.845 1.00 97.31 136 GLY A O 1
ATOM 1054 N N . ARG A 1 137 ? -2.106 -3.789 -8.165 1.00 97.75 137 ARG A N 1
ATOM 1055 C CA . ARG A 1 137 ? -2.852 -2.965 -7.204 1.00 97.75 137 ARG A CA 1
ATOM 1056 C C . ARG A 1 137 ? -4.254 -3.517 -6.973 1.00 97.75 137 ARG A C 1
ATOM 1058 O O . ARG A 1 137 ? -4.667 -3.611 -5.821 1.00 97.75 137 ARG A O 1
ATOM 1065 N N . GLU A 1 138 ? -4.962 -3.883 -8.039 1.00 98.00 138 GLU A N 1
ATOM 1066 C CA . GLU A 1 138 ? -6.270 -4.542 -7.937 1.00 98.00 138 GLU A CA 1
ATOM 1067 C C . GLU A 1 138 ? -6.147 -5.863 -7.169 1.00 98.00 138 GLU A C 1
ATOM 1069 O O . GLU A 1 138 ? -6.841 -6.062 -6.178 1.00 98.00 138 GLU A O 1
ATOM 1074 N N . ALA A 1 139 ? -5.180 -6.713 -7.526 1.00 97.94 139 ALA A N 1
ATOM 1075 C CA . ALA A 1 139 ? -4.948 -7.973 -6.820 1.00 97.94 139 ALA A CA 1
ATOM 1076 C C . ALA A 1 139 ? -4.619 -7.776 -5.328 1.00 97.94 139 ALA A C 1
ATOM 1078 O O . ALA A 1 139 ? -5.093 -8.535 -4.487 1.00 97.94 139 ALA A O 1
ATOM 1079 N N . LEU A 1 140 ? -3.823 -6.756 -4.986 1.00 97.94 140 LEU A N 1
ATOM 1080 C CA . LEU A 1 140 ? -3.516 -6.414 -3.597 1.00 97.94 140 LEU A CA 1
ATOM 1081 C C . LEU A 1 140 ? -4.751 -5.910 -2.841 1.00 97.94 140 LEU A C 1
ATOM 1083 O O . LEU A 1 140 ? -4.891 -6.204 -1.656 1.00 97.94 140 LEU A O 1
ATOM 1087 N N . TRP A 1 141 ? -5.618 -5.140 -3.502 1.00 97.94 141 TRP A N 1
ATOM 1088 C CA . TRP A 1 141 ? -6.855 -4.629 -2.916 1.00 97.94 141 TRP A CA 1
ATOM 1089 C C . TRP A 1 141 ? -7.809 -5.761 -2.526 1.00 97.94 141 TRP A C 1
ATOM 1091 O O . TRP A 1 141 ? -8.326 -5.763 -1.409 1.00 97.94 141 TRP A O 1
ATOM 1101 N N . GLU A 1 142 ? -7.976 -6.757 -3.396 1.00 97.81 142 GLU A N 1
ATOM 1102 C CA . GLU A 1 142 ? -8.872 -7.893 -3.150 1.00 97.81 142 GLU A CA 1
ATOM 1103 C C . GLU A 1 142 ? -8.505 -8.680 -1.885 1.00 97.81 142 GLU A C 1
ATOM 1105 O O . GLU A 1 142 ? -9.384 -9.061 -1.121 1.00 97.81 142 GLU A O 1
ATOM 1110 N N . ILE A 1 143 ? -7.211 -8.850 -1.603 1.00 97.56 143 ILE A N 1
ATOM 1111 C CA . ILE A 1 143 ? -6.729 -9.592 -0.422 1.00 97.56 143 ILE A CA 1
ATOM 1112 C C . ILE A 1 143 ? -6.416 -8.693 0.780 1.00 97.56 143 ILE A C 1
ATOM 1114 O O . ILE A 1 143 ? -6.021 -9.182 1.838 1.00 97.56 143 ILE A O 1
ATOM 1118 N N . LEU A 1 144 ? -6.556 -7.369 0.643 1.00 98.06 144 LEU A N 1
ATOM 1119 C CA . LEU A 1 144 ? -6.156 -6.410 1.674 1.00 98.06 144 LEU A CA 1
ATOM 1120 C C . LEU A 1 144 ? -6.742 -6.717 3.061 1.00 98.06 144 LEU A C 1
ATOM 1122 O O . LEU A 1 144 ? -5.962 -6.654 4.015 1.00 98.06 144 LEU A O 1
ATOM 1126 N N . PRO A 1 145 ? -8.046 -7.035 3.218 1.00 98.06 145 PRO A N 1
ATOM 1127 C CA . PRO A 1 145 ? -8.611 -7.307 4.536 1.00 98.06 145 PRO A CA 1
ATOM 1128 C C . PRO A 1 145 ? -7.889 -8.456 5.244 1.00 98.06 145 PRO A C 1
ATOM 1130 O O . PRO A 1 145 ? -7.480 -8.316 6.393 1.00 98.06 145 PRO A O 1
ATOM 1133 N N . GLU A 1 146 ? -7.639 -9.548 4.526 1.00 97.38 146 GLU A N 1
ATOM 1134 C CA . GLU A 1 146 ? -6.996 -10.753 5.056 1.00 97.38 146 GLU A CA 1
ATOM 1135 C C . GLU A 1 146 ? -5.538 -10.492 5.444 1.00 97.38 146 GLU A C 1
ATOM 1137 O O . GLU A 1 146 ? -5.056 -11.006 6.453 1.00 97.38 146 GLU A O 1
ATOM 1142 N N . LEU A 1 147 ? -4.832 -9.646 4.682 1.00 96.88 147 LEU A N 1
ATOM 1143 C CA . LEU A 1 147 ? -3.453 -9.265 4.999 1.00 96.88 147 LEU A CA 1
ATOM 1144 C C . LEU A 1 147 ? -3.323 -8.531 6.332 1.00 96.88 147 LEU A C 1
ATOM 1146 O O . LEU A 1 147 ? -2.230 -8.520 6.897 1.00 96.88 147 LEU A O 1
ATOM 1150 N N . ILE A 1 148 ? -4.398 -7.905 6.807 1.00 96.12 148 ILE A N 1
ATOM 1151 C CA . ILE A 1 148 ? -4.431 -7.148 8.059 1.00 96.12 148 ILE A CA 1
ATOM 1152 C C . ILE A 1 148 ? -5.400 -7.761 9.079 1.00 96.12 148 ILE A C 1
ATOM 1154 O O . ILE A 1 148 ? -5.894 -7.054 9.951 1.00 96.12 148 ILE A O 1
ATOM 1158 N N . ASP A 1 149 ? -5.656 -9.067 8.975 1.00 95.25 149 ASP A N 1
ATOM 1159 C CA . ASP A 1 149 ? -6.473 -9.846 9.920 1.00 95.25 149 ASP A CA 1
ATOM 1160 C C . ASP A 1 149 ? -7.907 -9.306 10.111 1.00 95.25 149 ASP A C 1
ATOM 1162 O O . ASP A 1 149 ? -8.490 -9.338 11.196 1.00 95.25 149 ASP A O 1
ATOM 1166 N N . LEU A 1 150 ? -8.495 -8.780 9.035 1.00 96.00 150 LEU A N 1
ATOM 1167 C CA . LEU A 1 150 ? -9.915 -8.450 8.963 1.00 96.00 150 LEU A CA 1
ATOM 1168 C C . LEU A 1 150 ? -10.689 -9.536 8.197 1.00 96.00 150 LEU A C 1
ATOM 1170 O O . LEU A 1 150 ? -10.112 -10.244 7.367 1.00 96.00 150 LEU A O 1
ATOM 1174 N N . PRO A 1 151 ? -12.011 -9.659 8.431 1.00 96.38 151 PRO A N 1
ATOM 1175 C CA . PRO A 1 151 ? -12.872 -10.499 7.605 1.00 96.38 151 PRO A CA 1
ATOM 1176 C C . PRO A 1 151 ? -12.775 -10.146 6.115 1.00 96.38 151 PRO A C 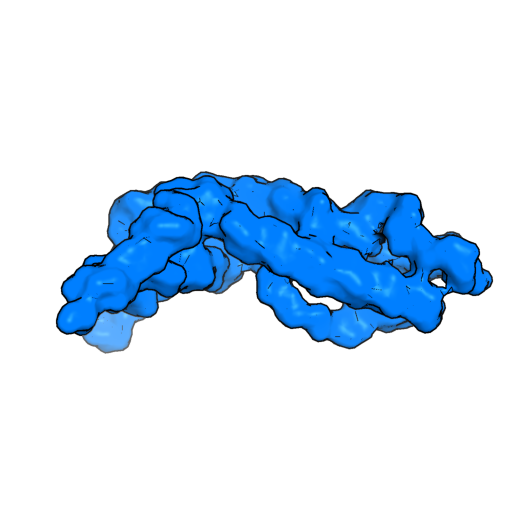1
ATOM 1178 O O . PRO A 1 151 ? -12.503 -9.001 5.760 1.00 96.38 151 PRO A O 1
ATOM 1181 N N . SER A 1 152 ? -13.058 -11.122 5.248 1.00 96.81 152 SER A N 1
ATOM 1182 C CA . SER A 1 152 ? -13.144 -10.913 3.794 1.00 96.81 152 SER A CA 1
ATOM 1183 C C . SER A 1 152 ? -14.104 -9.777 3.421 1.00 96.81 152 SER A C 1
ATOM 1185 O O . SER A 1 152 ? -15.038 -9.479 4.172 1.00 96.81 152 SER A O 1
ATOM 1187 N N . TRP A 1 153 ? -13.948 -9.211 2.221 1.00 96.25 153 TRP A N 1
ATOM 1188 C CA . TRP A 1 153 ? -14.859 -8.185 1.699 1.00 96.25 153 TRP A CA 1
ATOM 1189 C C . TRP A 1 153 ? -16.333 -8.590 1.793 1.00 96.25 153 TRP A C 1
ATOM 1191 O O . TRP A 1 153 ? -17.133 -7.827 2.324 1.00 96.25 153 TRP A O 1
ATOM 1201 N N . SER A 1 154 ? -16.673 -9.829 1.422 1.00 95.12 154 SER A N 1
ATOM 1202 C CA . SER A 1 154 ? -18.051 -10.334 1.501 1.00 95.12 154 SER A CA 1
ATOM 1203 C C . SER A 1 154 ? -18.634 -10.368 2.916 1.00 95.12 154 SER A C 1
ATOM 1205 O O . SER A 1 154 ? -19.848 -10.347 3.075 1.00 95.12 154 SER A O 1
ATOM 1207 N N . GLU A 1 155 ? -17.796 -10.452 3.951 1.00 95.75 155 GLU A N 1
ATOM 1208 C CA . GLU A 1 155 ? -18.254 -10.360 5.342 1.00 95.75 155 GLU A CA 1
ATOM 1209 C C . GLU A 1 155 ? -18.357 -8.903 5.800 1.00 95.75 155 GLU A C 1
ATOM 1211 O O . GLU A 1 155 ? -19.311 -8.539 6.480 1.00 95.75 155 GLU A O 1
ATOM 1216 N N . LEU A 1 156 ? -17.398 -8.062 5.404 1.00 94.81 156 LEU A N 1
ATOM 1217 C CA . LEU A 1 156 ? -17.378 -6.643 5.755 1.00 94.81 156 LEU A CA 1
ATOM 1218 C C . LEU A 1 156 ? -18.521 -5.851 5.109 1.00 94.81 156 LEU A C 1
ATOM 1220 O O . LEU A 1 156 ? -18.987 -4.873 5.683 1.00 94.81 156 LEU A O 1
ATOM 1224 N N . GLU A 1 157 ? -18.970 -6.242 3.919 1.00 93.06 157 GLU A N 1
ATOM 1225 C CA . GLU A 1 157 ? -20.013 -5.524 3.180 1.00 93.06 157 GLU A CA 1
ATOM 1226 C C . GLU A 1 157 ? -21.432 -5.786 3.704 1.00 93.06 157 GLU A C 1
ATOM 1228 O O . GLU A 1 157 ? -22.323 -4.979 3.437 1.00 93.06 157 GLU A O 1
ATOM 1233 N N . LYS A 1 158 ? 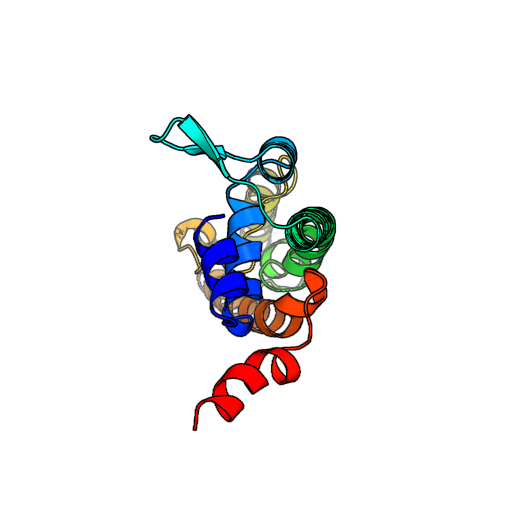-21.637 -6.826 4.525 1.00 92.38 158 LYS A N 1
ATOM 1234 C CA . LYS A 1 158 ? -22.951 -7.161 5.110 1.00 92.38 158 LYS A CA 1
ATOM 1235 C C . LYS A 1 158 ? -23.550 -6.030 5.942 1.00 92.38 158 LYS A C 1
ATOM 1237 O O . LYS A 1 158 ? -24.763 -5.864 5.966 1.00 92.38 158 LYS A O 1
ATOM 1242 N N . GLU A 1 159 ? -22.716 -5.193 6.557 1.00 86.38 159 GLU A N 1
ATOM 1243 C CA . GLU A 1 159 ? -23.167 -4.012 7.312 1.00 86.38 159 GLU A CA 1
ATOM 1244 C C . GLU A 1 159 ? -24.018 -3.039 6.477 1.00 86.38 159 GLU A C 1
ATOM 1246 O O . GLU A 1 159 ? -24.818 -2.273 7.015 1.00 86.38 159 GLU A O 1
ATOM 1251 N N . ARG A 1 160 ? -23.845 -3.058 5.150 1.00 81.69 160 ARG A N 1
ATOM 1252 C CA . ARG A 1 160 ? -24.592 -2.212 4.215 1.00 81.69 160 ARG A CA 1
ATOM 1253 C C . ARG A 1 160 ? -25.932 -2.823 3.826 1.00 81.69 160 ARG A C 1
ATOM 1255 O O . ARG A 1 160 ? -26.826 -2.080 3.449 1.00 81.69 160 ARG A O 1
ATOM 1262 N N . GLU A 1 161 ? -26.069 -4.140 3.936 1.00 77.25 161 GLU A N 1
ATOM 1263 C CA . GLU A 1 161 ? -27.315 -4.866 3.668 1.00 77.25 161 GLU A CA 1
ATOM 1264 C C . GLU A 1 161 ? -28.287 -4.772 4.855 1.00 77.25 161 GLU A C 1
ATOM 1266 O O . GLU A 1 161 ? -29.497 -4.810 4.674 1.00 77.25 161 GLU A O 1
ATOM 1271 N N . GLU A 1 162 ? -27.769 -4.599 6.074 1.00 59.09 162 GLU A N 1
ATOM 1272 C CA . GLU A 1 162 ? -28.566 -4.466 7.304 1.00 59.09 162 GLU A CA 1
ATOM 1273 C C . GLU A 1 162 ? -29.145 -3.051 7.524 1.00 59.09 162 GLU A C 1
ATOM 1275 O O . GLU A 1 162 ? -29.840 -2.813 8.514 1.00 59.09 162 GLU A O 1
ATOM 1280 N N . SER A 1 163 ? -28.852 -2.106 6.623 1.00 57.59 163 SER A N 1
ATOM 1281 C CA . SER A 1 163 ? -29.289 -0.702 6.701 1.00 57.59 163 SER A CA 1
ATOM 1282 C C . SER A 1 163 ? -30.499 -0.358 5.809 1.00 57.59 163 SER A C 1
ATOM 1284 O O . SER A 1 163 ? -30.917 0.804 5.809 1.00 57.59 163 SER A O 1
ATOM 1286 N N . ASP A 1 164 ? -31.054 -1.341 5.088 1.00 44.84 164 ASP A N 1
ATOM 1287 C CA . ASP A 1 164 ? -32.284 -1.245 4.273 1.00 44.84 164 ASP A CA 1
ATOM 1288 C C . ASP A 1 164 ? -33.525 -1.788 5.017 1.00 44.84 164 ASP A C 1
ATOM 1290 O O . ASP A 1 164 ? -34.634 -1.237 4.803 1.00 44.84 164 ASP A O 1
#

Organism: NCBI:txid1759441

Secondary structure (DSSP, 8-state):
-HHHHHHHHHT-GGGHHHHHHHHHHH--HHHHHH-EE-TTS-EE---HHHHHHHHHHHHHHHHHHHHTTTHHHH-GGGS-TT-S-HHHHHHHHHHHHIIIIISS----TTSPPPGGGGTT--HHHHHHHHHHHHHHHHHHHHHHHHHTTPPPHHHHTHHHHTT-

Radius of gyration: 18.55 Å; chains: 1; bounding box: 52×30×53 Å